Protein AF-A0ABD2W807-F1 (afdb_monomer_lite)

Secondary structure (DSSP, 8-state):
-----------------PPP-------------SSBPTTT--BTS-GGG-TTPBPTTT--BSS-GGG-GGGSSSS--B-TTT--BT--GGG-GGGHHHHHHHHTTSS-----

Organism: NCBI:txid54128

InterPro domains:
  IPR001878 Zinc finger, CCHC-type [PF00098] (36-52)
  IPR001878 Zinc finger, CCHC-type [PF00098] (54-69)
  IPR001878 Zinc finger, CCHC-type [PS50158] (37-52)
  IPR001878 Zinc finger, CCHC-type [PS50158] (54-69)
  IPR001878 Zinc finger, CCHC-type [SM00343] (36-52)
  IPR001878 Zinc finger, CCHC-type [SM00343] (54-70)
  IPR036875 Zinc finger, CCHC-type superfamily [SSF57756] (34-71)

Sequence (112 aa):
MQTTYASAARAGASTSNAPPLATQQMTGAQPSFAGACFKCQLPGHRANECPSVKCYNCGQQGHMSLSCPAKAAKEEPSCCVCGTRGVTFRQCSKCKEFRSYLGNLNQGGKAT

Structure (mmCIF, N/CA/C/O backbone):
data_AF-A0ABD2W807-F1
#
_entry.id   AF-A0ABD2W807-F1
#
loop_
_atom_site.group_PDB
_atom_site.id
_atom_site.type_symbol
_atom_site.label_atom_id
_atom_site.label_alt_id
_atom_site.label_comp_id
_atom_site.label_asym_id
_atom_site.label_entity_id
_atom_site.label_seq_id
_atom_site.pdbx_PDB_ins_code
_atom_site.Cartn_x
_atom_site.Cartn_y
_atom_site.Cartn_z
_atom_site.occupancy
_atom_site.B_iso_or_equiv
_atom_site.auth_seq_id
_atom_site.auth_comp_id
_atom_site.auth_asym_id
_atom_site.auth_atom_id
_atom_site.pdbx_PDB_model_num
ATOM 1 N N . MET A 1 1 ? 23.960 16.269 71.553 1.00 55.47 1 MET A N 1
ATOM 2 C CA . MET A 1 1 ? 24.610 15.063 70.999 1.00 55.47 1 MET A CA 1
ATOM 3 C C . MET A 1 1 ? 24.454 15.094 69.477 1.00 55.47 1 MET A C 1
ATOM 5 O O . MET A 1 1 ? 23.466 14.589 68.971 1.00 55.47 1 MET A O 1
ATOM 9 N N . GLN A 1 2 ? 25.341 15.779 68.749 1.00 46.66 2 GLN A N 1
ATOM 10 C CA . GLN A 1 2 ? 25.345 15.790 67.278 1.00 46.66 2 GLN A CA 1
ATOM 11 C C . GLN A 1 2 ? 26.762 15.426 66.841 1.00 46.66 2 GLN A C 1
ATOM 13 O O . GLN A 1 2 ? 27.690 16.207 67.033 1.00 46.66 2 GLN A O 1
ATOM 18 N N . THR A 1 3 ? 26.937 14.193 66.377 1.00 56.91 3 THR A N 1
ATOM 19 C CA . THR A 1 3 ? 28.211 13.659 65.900 1.00 56.91 3 THR A CA 1
ATOM 20 C C . THR A 1 3 ? 28.482 14.157 64.487 1.00 56.91 3 THR A C 1
ATOM 22 O O . THR A 1 3 ? 27.682 13.987 63.571 1.00 56.91 3 THR A O 1
ATOM 25 N N . THR A 1 4 ? 29.638 14.787 64.333 1.00 70.00 4 THR A N 1
ATOM 26 C CA . THR A 1 4 ? 30.251 15.177 63.071 1.00 70.00 4 THR A CA 1
ATOM 27 C C . THR A 1 4 ? 30.766 13.937 62.339 1.00 70.00 4 THR A C 1
ATOM 29 O O . THR A 1 4 ? 31.518 13.143 62.899 1.00 70.00 4 THR A O 1
ATOM 32 N N . TYR A 1 5 ? 30.407 13.778 61.068 1.00 59.59 5 TYR A N 1
ATOM 33 C CA . TYR A 1 5 ? 31.114 12.884 60.151 1.00 59.59 5 TYR A CA 1
ATOM 34 C C . TYR A 1 5 ? 31.314 13.608 58.818 1.00 59.59 5 TYR A C 1
ATOM 36 O O . TYR A 1 5 ? 30.467 13.621 57.932 1.00 59.59 5 TYR A O 1
ATOM 44 N N . ALA A 1 6 ? 32.457 14.280 58.705 1.00 59.88 6 ALA A N 1
ATOM 45 C CA . ALA A 1 6 ? 32.965 14.776 57.437 1.00 59.88 6 ALA A CA 1
ATOM 46 C C . ALA A 1 6 ? 33.708 13.623 56.748 1.00 59.88 6 ALA A C 1
ATOM 48 O O . ALA A 1 6 ? 34.752 13.184 57.231 1.00 59.88 6 ALA A O 1
ATOM 49 N N . SER A 1 7 ? 33.178 13.124 55.631 1.00 65.38 7 SER A N 1
ATOM 50 C CA . SER A 1 7 ? 33.881 12.171 54.768 1.00 65.38 7 SER A CA 1
ATOM 51 C C . SER A 1 7 ? 34.179 12.827 53.428 1.00 65.38 7 SER A C 1
ATOM 53 O O . SER A 1 7 ? 33.283 13.200 52.674 1.00 65.38 7 SER A O 1
ATOM 55 N N . ALA A 1 8 ? 35.475 13.006 53.188 1.00 55.75 8 ALA A N 1
ATOM 56 C CA . ALA A 1 8 ? 36.061 13.570 51.987 1.00 55.75 8 ALA A CA 1
ATOM 57 C C . ALA A 1 8 ? 36.268 12.515 50.884 1.00 55.75 8 ALA A C 1
ATOM 59 O O . ALA A 1 8 ? 36.450 11.335 51.176 1.00 55.75 8 ALA A O 1
ATOM 60 N N . ALA A 1 9 ? 36.380 13.024 49.648 1.00 54.12 9 ALA A N 1
ATOM 61 C CA . ALA A 1 9 ? 36.864 12.382 48.416 1.00 54.12 9 ALA A CA 1
ATOM 62 C C . ALA A 1 9 ? 35.955 11.265 47.846 1.00 54.12 9 ALA A C 1
ATOM 64 O O . ALA A 1 9 ? 35.412 10.445 48.567 1.00 54.12 9 ALA A O 1
ATOM 65 N N . ARG A 1 10 ? 35.750 11.141 46.528 1.00 57.59 10 ARG A N 1
ATOM 66 C CA . ARG A 1 10 ? 36.761 11.117 45.459 1.00 57.59 10 ARG A CA 1
ATOM 67 C C . ARG A 1 10 ? 36.221 11.717 44.154 1.00 57.59 10 ARG A C 1
ATOM 69 O O . ARG A 1 10 ? 35.081 11.480 43.770 1.00 57.59 10 ARG A O 1
ATOM 76 N N . ALA A 1 11 ? 37.095 12.446 43.466 1.00 49.88 11 ALA A N 1
ATOM 77 C CA . ALA A 1 11 ? 36.918 12.903 42.096 1.00 49.88 11 ALA A CA 1
ATOM 78 C C . ALA A 1 11 ? 36.931 11.719 41.112 1.00 49.88 11 ALA A C 1
ATOM 80 O O . ALA A 1 11 ? 37.782 10.835 41.212 1.00 49.88 11 ALA A O 1
ATOM 81 N N . GLY A 1 12 ? 36.013 11.732 40.145 1.00 45.78 12 GLY A N 1
ATOM 82 C CA . GLY A 1 12 ? 35.979 10.817 39.005 1.00 45.78 12 GLY A CA 1
ATOM 83 C C . GLY A 1 12 ? 35.812 11.609 37.713 1.00 45.78 12 GLY A C 1
ATOM 84 O O . GLY A 1 12 ? 34.727 11.652 37.144 1.00 45.78 12 GLY A O 1
ATOM 85 N N . ALA A 1 13 ? 36.878 12.274 37.267 1.00 47.91 13 ALA A N 1
ATOM 86 C CA . ALA A 1 13 ? 36.938 12.879 35.943 1.00 47.91 13 ALA A CA 1
ATOM 87 C C . ALA A 1 13 ? 37.212 11.772 34.914 1.00 47.91 13 ALA A C 1
ATOM 89 O O . ALA A 1 13 ? 38.350 11.349 34.732 1.00 47.91 13 ALA A O 1
ATOM 90 N N . SER A 1 14 ? 36.158 11.277 34.265 1.00 53.88 14 SER A N 1
ATOM 91 C CA . SER A 1 14 ? 36.280 10.400 33.096 1.00 53.88 14 SER A CA 1
ATOM 92 C C . SER A 1 14 ? 36.419 11.270 31.850 1.00 53.88 14 SER A C 1
ATOM 94 O O . SER A 1 14 ? 35.445 11.543 31.154 1.00 53.88 14 SER A O 1
ATOM 96 N N . THR A 1 15 ? 37.630 11.754 31.579 1.00 57.12 15 THR A N 1
ATOM 97 C CA . THR A 1 15 ? 37.974 12.368 30.292 1.00 57.12 15 THR A CA 1
ATOM 98 C C . THR A 1 15 ? 38.194 11.273 29.255 1.00 57.12 15 THR A C 1
ATOM 100 O O . THR A 1 15 ? 39.314 10.950 28.864 1.00 57.12 15 THR A O 1
ATOM 103 N N . SER A 1 16 ? 37.100 10.692 28.770 1.00 60.19 16 SER A N 1
ATOM 104 C CA . SER A 1 16 ? 37.131 9.974 27.502 1.00 60.19 16 SER A CA 1
ATOM 105 C C . SER A 1 16 ? 37.149 11.014 26.387 1.00 60.19 16 SER A C 1
ATOM 107 O O . SER A 1 16 ? 36.111 11.517 25.966 1.00 60.19 16 SER A O 1
ATOM 109 N N . ASN A 1 17 ? 38.354 11.341 25.917 1.00 58.69 17 ASN A N 1
ATOM 110 C CA . ASN A 1 17 ? 38.556 11.837 24.561 1.00 58.69 17 ASN A CA 1
ATOM 111 C C . ASN A 1 17 ? 38.058 10.752 23.593 1.00 58.69 17 ASN A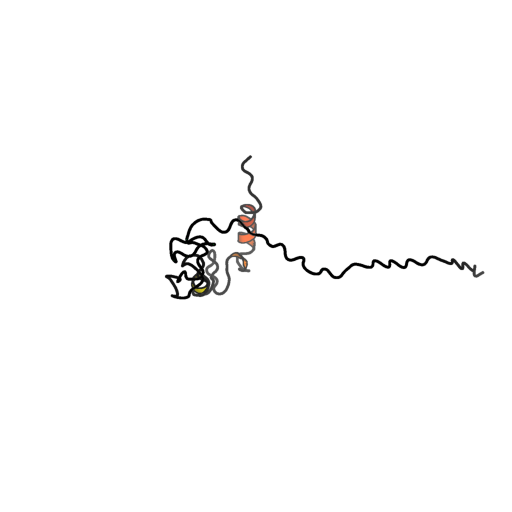 C 1
ATOM 113 O O . ASN A 1 17 ? 38.823 9.899 23.148 1.00 58.69 17 ASN A O 1
ATOM 117 N N . ALA A 1 18 ? 36.754 10.740 23.329 1.00 54.19 18 ALA A N 1
ATOM 118 C CA . ALA A 1 18 ? 36.177 9.973 22.243 1.00 54.19 18 ALA A CA 1
ATOM 119 C C . ALA A 1 18 ? 36.341 10.809 20.961 1.00 54.19 18 ALA A C 1
ATOM 121 O O . ALA A 1 18 ? 35.860 11.946 20.927 1.00 54.19 18 ALA A O 1
ATOM 122 N N . PRO A 1 19 ? 37.032 10.309 19.922 1.00 63.25 19 PRO A N 1
ATOM 123 C CA . PRO A 1 19 ? 37.072 10.998 18.638 1.00 63.25 19 PRO A CA 1
ATOM 124 C C . PRO A 1 19 ? 35.642 11.141 18.091 1.00 63.25 19 PRO A C 1
ATOM 126 O O . PRO A 1 19 ? 34.808 10.264 18.348 1.00 63.25 19 PRO A O 1
ATOM 129 N N . PRO A 1 20 ? 35.325 12.207 17.327 1.00 63.50 20 PRO A N 1
ATOM 130 C CA . PRO A 1 20 ? 34.074 12.235 16.590 1.00 63.50 20 PRO A CA 1
ATOM 131 C C . PRO A 1 20 ? 34.032 10.985 15.715 1.00 63.50 20 PRO A C 1
ATOM 133 O O . PRO A 1 20 ? 35.017 10.648 15.054 1.00 63.50 20 PRO A O 1
ATOM 136 N N . LEU A 1 21 ? 32.892 10.296 15.735 1.00 51.81 21 LEU A N 1
ATOM 137 C CA . LEU A 1 21 ? 32.567 9.209 14.823 1.00 51.81 21 LEU A CA 1
ATOM 138 C C . LEU A 1 21 ? 32.446 9.806 13.411 1.00 51.81 21 LEU A C 1
ATOM 140 O O . LEU A 1 21 ? 31.359 9.968 12.863 1.00 51.81 21 LEU A O 1
ATOM 144 N N . ALA A 1 22 ? 33.578 10.211 12.841 1.00 47.03 22 ALA A N 1
ATOM 145 C CA . ALA A 1 22 ? 33.718 10.454 11.428 1.00 47.03 22 ALA A CA 1
ATOM 146 C C . ALA A 1 22 ? 33.545 9.086 10.781 1.00 47.03 22 ALA A C 1
ATOM 148 O O . ALA A 1 22 ? 34.443 8.244 10.813 1.00 47.03 22 ALA A O 1
ATOM 149 N N . THR A 1 23 ? 32.323 8.867 10.297 1.00 55.59 23 THR A N 1
ATOM 150 C CA . THR A 1 23 ? 31.936 7.877 9.300 1.00 55.59 23 THR A CA 1
ATOM 151 C C . THR A 1 23 ? 33.121 7.578 8.391 1.00 55.59 23 THR A C 1
ATOM 153 O O . THR A 1 23 ? 33.418 8.320 7.458 1.00 55.59 23 THR A O 1
ATOM 156 N N . GLN A 1 24 ? 33.829 6.491 8.689 1.00 57.28 24 GLN A N 1
ATOM 157 C CA . GLN A 1 24 ? 34.761 5.906 7.746 1.00 57.28 24 GLN A CA 1
ATOM 158 C C . GLN A 1 24 ? 33.903 5.346 6.621 1.00 57.28 24 GLN A C 1
ATOM 160 O O . GLN A 1 24 ? 33.146 4.392 6.805 1.00 57.28 24 GLN A O 1
ATOM 165 N N . GLN A 1 25 ? 33.981 6.012 5.471 1.00 56.47 25 GLN A N 1
ATOM 166 C CA . GLN A 1 25 ? 33.463 5.532 4.203 1.00 56.47 25 GLN A CA 1
ATOM 167 C C . GLN A 1 25 ? 34.125 4.188 3.906 1.00 56.47 25 GLN A C 1
ATOM 169 O O . GLN A 1 25 ? 35.229 4.115 3.373 1.00 56.47 25 GLN A O 1
ATOM 174 N N . MET A 1 26 ? 33.433 3.112 4.265 1.00 47.75 26 MET A N 1
ATOM 175 C CA . MET A 1 26 ? 33.699 1.800 3.710 1.00 47.75 26 MET A CA 1
ATOM 176 C C . MET A 1 26 ? 33.287 1.887 2.245 1.00 47.75 26 MET A C 1
ATOM 178 O O . MET A 1 26 ? 32.099 1.935 1.922 1.00 47.75 26 MET A O 1
ATOM 182 N N . THR A 1 27 ? 34.272 1.932 1.353 1.00 51.72 27 THR A N 1
ATOM 183 C CA . THR A 1 27 ? 34.131 1.583 -0.061 1.00 51.72 27 THR A CA 1
ATOM 184 C C . THR A 1 27 ? 33.767 0.102 -0.149 1.00 51.72 27 THR A C 1
ATOM 186 O O . THR A 1 27 ? 34.540 -0.751 -0.574 1.00 51.72 27 THR A O 1
ATOM 189 N N . GLY A 1 28 ? 32.558 -0.220 0.305 1.00 43.00 28 GLY A N 1
ATOM 190 C CA . GLY A 1 28 ? 31.913 -1.489 0.067 1.00 43.00 28 GLY A CA 1
ATOM 191 C C . GLY A 1 28 ? 31.564 -1.540 -1.406 1.00 43.00 28 GLY A C 1
ATOM 192 O O . GLY A 1 28 ? 30.427 -1.266 -1.785 1.00 43.00 28 GLY A O 1
ATOM 193 N N . ALA A 1 29 ? 32.536 -1.917 -2.233 1.00 52.94 29 ALA A N 1
ATOM 194 C CA . ALA A 1 29 ? 32.254 -2.653 -3.448 1.00 52.94 29 ALA A CA 1
ATOM 195 C C . ALA A 1 29 ? 31.558 -3.951 -3.009 1.00 52.94 29 ALA A C 1
ATOM 197 O O . ALA A 1 29 ? 32.165 -5.011 -2.877 1.00 52.94 29 ALA A O 1
ATOM 198 N N . GLN A 1 30 ? 30.265 -3.839 -2.695 1.00 55.00 30 GLN A N 1
ATOM 199 C CA . GLN A 1 30 ? 29.342 -4.959 -2.746 1.00 55.00 30 GLN A CA 1
ATOM 200 C C . GLN A 1 30 ? 29.540 -5.605 -4.123 1.00 55.00 30 GLN A C 1
ATOM 202 O O . GLN A 1 30 ? 29.877 -4.880 -5.063 1.00 55.00 30 GLN A O 1
ATOM 207 N N . PRO A 1 31 ? 29.375 -6.925 -4.286 1.00 52.78 31 PRO A N 1
ATOM 208 C CA . PRO A 1 31 ? 29.434 -7.549 -5.598 1.00 52.78 31 PRO A CA 1
ATOM 209 C C . PRO A 1 31 ? 28.245 -7.034 -6.414 1.00 52.78 31 PRO A C 1
ATOM 211 O O . PRO A 1 31 ? 27.178 -7.647 -6.461 1.00 52.78 31 PRO A O 1
ATOM 214 N N . SER A 1 32 ? 28.428 -5.855 -7.004 1.00 60.94 32 SER A N 1
ATOM 215 C CA . SER A 1 32 ? 27.566 -5.197 -7.961 1.00 60.94 32 SER A CA 1
ATOM 216 C C . SER A 1 32 ? 27.370 -6.228 -9.043 1.00 60.94 32 SER A C 1
ATOM 218 O O . SER A 1 32 ? 28.315 -6.527 -9.768 1.00 60.94 32 SER A O 1
ATOM 220 N N . PHE A 1 33 ? 26.202 -6.870 -9.019 1.00 63.91 33 PHE A N 1
ATOM 221 C CA . PHE A 1 33 ? 25.798 -7.956 -9.900 1.00 63.91 33 PHE A CA 1
ATOM 222 C C . PHE A 1 33 ? 26.570 -7.888 -11.225 1.00 63.91 33 PHE A C 1
ATOM 224 O O . PHE A 1 33 ? 26.407 -6.930 -11.976 1.00 63.91 33 PHE A O 1
ATOM 231 N N . ALA A 1 34 ? 27.452 -8.866 -11.470 1.00 70.50 34 ALA A N 1
ATOM 232 C CA . ALA A 1 34 ? 28.389 -8.845 -12.600 1.00 70.50 34 ALA A CA 1
ATOM 233 C C . ALA A 1 34 ? 27.690 -8.896 -13.976 1.00 70.50 34 ALA A C 1
ATOM 235 O O . ALA A 1 34 ? 28.343 -8.799 -15.011 1.00 70.50 34 ALA A O 1
ATOM 236 N N . GLY A 1 35 ? 26.363 -9.059 -13.990 1.00 81.12 35 GLY A N 1
ATOM 237 C CA . GLY A 1 35 ? 25.533 -8.982 -15.181 1.00 81.12 35 GLY A CA 1
ATOM 238 C C . GLY A 1 35 ? 24.939 -7.591 -15.406 1.00 81.12 35 GLY A C 1
ATOM 239 O O . GLY A 1 35 ? 24.724 -6.802 -14.489 1.00 81.12 35 GLY A O 1
ATOM 240 N N . ALA A 1 36 ? 24.605 -7.308 -16.659 1.00 83.00 36 ALA A N 1
ATOM 241 C CA . ALA A 1 36 ? 23.728 -6.199 -16.995 1.00 83.00 36 ALA A CA 1
ATOM 242 C C . ALA A 1 36 ? 22.283 -6.526 -16.579 1.00 83.00 36 ALA A C 1
ATOM 244 O O . ALA A 1 36 ? 21.812 -7.655 -16.736 1.00 83.00 36 ALA A O 1
ATOM 245 N N . CYS A 1 37 ? 21.555 -5.544 -16.056 1.00 83.75 37 CYS A N 1
ATOM 246 C CA . CYS A 1 37 ? 20.140 -5.685 -15.747 1.00 83.75 37 CYS A CA 1
ATOM 247 C C . CYS A 1 37 ? 19.343 -6.078 -17.003 1.00 83.75 37 CYS A C 1
ATOM 249 O O . CYS A 1 37 ? 19.380 -5.382 -18.011 1.00 83.75 37 CYS A O 1
ATOM 251 N N . PHE A 1 38 ? 18.537 -7.139 -16.939 1.00 84.06 38 PHE A N 1
ATOM 252 C CA . PHE A 1 38 ? 17.750 -7.614 -18.090 1.00 84.06 38 PHE A CA 1
ATOM 253 C C . PHE A 1 38 ? 16.699 -6.619 -18.609 1.00 84.06 38 PHE A C 1
ATOM 255 O O . PHE A 1 38 ? 16.177 -6.802 -19.705 1.00 84.06 38 PHE A O 1
ATOM 262 N N . LYS A 1 39 ? 16.355 -5.582 -17.832 1.00 81.12 39 LYS A N 1
ATOM 263 C CA . LYS A 1 39 ? 15.344 -4.587 -18.220 1.00 81.12 39 LYS A CA 1
ATOM 264 C C . LYS A 1 39 ? 15.945 -3.326 -18.838 1.00 81.12 39 LYS A C 1
ATOM 266 O O . LYS A 1 39 ? 15.361 -2.790 -19.771 1.00 81.12 39 LYS A O 1
ATOM 271 N N . CYS A 1 40 ? 17.075 -2.849 -18.317 1.00 84.44 40 CYS A N 1
ATOM 272 C CA . CYS A 1 40 ? 17.698 -1.592 -18.751 1.00 84.44 40 CYS A CA 1
ATOM 273 C C . CYS A 1 40 ? 19.130 -1.753 -19.275 1.00 84.44 40 CYS A C 1
ATOM 275 O O . CYS A 1 40 ? 19.744 -0.760 -19.641 1.00 84.44 40 CYS A O 1
ATOM 277 N N . GLN A 1 41 ? 19.661 -2.977 -19.288 1.00 84.19 41 GLN A N 1
ATOM 278 C CA . GLN A 1 41 ? 21.004 -3.338 -19.751 1.00 84.19 41 GLN A CA 1
ATOM 279 C C . GLN A 1 41 ? 22.155 -2.620 -19.024 1.00 84.19 41 GLN A C 1
ATOM 281 O O . GLN A 1 41 ? 23.304 -2.705 -19.448 1.00 84.19 41 GLN A O 1
ATOM 286 N N . LEU A 1 42 ? 21.877 -1.969 -17.889 1.00 82.12 42 LEU A N 1
ATOM 287 C CA . LEU A 1 42 ? 22.891 -1.324 -17.060 1.00 82.12 42 LEU A CA 1
ATOM 288 C C . LEU A 1 42 ? 23.433 -2.301 -16.006 1.00 82.12 42 LEU A C 1
ATOM 290 O O . LEU A 1 42 ? 22.642 -3.008 -15.374 1.00 82.12 42 LEU A O 1
ATOM 294 N N . PRO A 1 43 ? 24.757 -2.359 -15.800 1.00 83.00 43 PRO A N 1
ATOM 295 C CA . PRO A 1 43 ? 25.362 -3.181 -14.759 1.00 83.00 43 PRO A CA 1
ATOM 296 C C . PRO A 1 43 ? 25.127 -2.594 -13.360 1.00 83.00 43 PRO A C 1
ATOM 298 O O . PRO A 1 43 ? 24.786 -1.421 -13.196 1.00 83.00 43 PRO A O 1
ATOM 301 N N . GLY A 1 44 ? 25.325 -3.424 -12.336 1.00 84.88 44 GLY A N 1
ATOM 302 C CA . GLY A 1 44 ? 25.315 -2.996 -10.934 1.00 84.88 44 GLY A CA 1
ATOM 303 C C . GLY A 1 44 ? 23.993 -3.164 -10.186 1.00 84.88 44 GLY A C 1
ATOM 304 O O . GLY A 1 44 ? 23.952 -2.904 -8.989 1.00 84.88 44 GLY A O 1
ATOM 305 N N . HIS A 1 45 ? 22.938 -3.654 -10.840 1.00 83.88 45 HIS A N 1
ATOM 306 C CA . HIS A 1 45 ? 21.684 -4.043 -10.187 1.00 83.88 45 HIS A CA 1
ATOM 307 C C . HIS A 1 45 ? 20.974 -5.160 -10.966 1.00 83.88 45 HIS A C 1
ATOM 309 O O . HIS A 1 45 ? 21.176 -5.328 -12.170 1.00 83.88 45 HIS A O 1
ATOM 315 N N . ARG A 1 46 ? 20.115 -5.935 -10.294 1.00 84.12 46 ARG A N 1
ATOM 316 C CA . ARG A 1 46 ? 19.269 -6.955 -10.946 1.00 84.12 46 ARG A CA 1
ATOM 317 C C . ARG A 1 46 ? 17.963 -6.346 -11.459 1.00 84.12 46 ARG A C 1
ATOM 319 O O . ARG A 1 46 ? 17.557 -5.273 -11.034 1.00 84.12 46 ARG A O 1
ATOM 326 N N . ALA A 1 47 ? 17.238 -7.072 -12.313 1.00 77.62 47 ALA A N 1
ATOM 327 C CA . ALA A 1 47 ? 15.951 -6.623 -12.865 1.00 77.62 47 ALA A CA 1
ATOM 328 C C . ALA A 1 47 ? 14.905 -6.227 -11.800 1.00 77.62 47 ALA A C 1
ATOM 330 O O . ALA A 1 47 ? 14.106 -5.325 -12.037 1.00 77.62 47 ALA A O 1
ATOM 331 N N . ASN A 1 48 ? 14.940 -6.860 -10.624 1.00 75.06 48 ASN A N 1
ATOM 332 C CA . ASN A 1 48 ? 14.036 -6.553 -9.509 1.00 75.06 48 ASN A CA 1
ATOM 333 C C . ASN A 1 48 ? 14.387 -5.242 -8.790 1.00 75.06 48 ASN A C 1
ATOM 335 O O . ASN A 1 48 ? 13.518 -4.629 -8.181 1.00 75.06 48 ASN A O 1
ATOM 339 N N . GLU A 1 49 ? 15.644 -4.813 -8.880 1.00 72.88 49 GLU A N 1
ATOM 340 C CA . GLU A 1 49 ? 16.184 -3.600 -8.252 1.00 72.88 49 GLU A CA 1
ATOM 341 C C . GLU A 1 49 ? 16.390 -2.489 -9.287 1.00 72.88 49 GLU A C 1
ATOM 343 O O . GLU A 1 49 ? 17.103 -1.517 -9.059 1.00 72.88 49 GLU A O 1
ATOM 348 N N . CYS A 1 50 ? 15.793 -2.650 -10.468 1.00 81.31 50 CYS A N 1
ATOM 349 C CA . CYS A 1 50 ? 15.960 -1.718 -11.559 1.00 81.31 50 CYS A CA 1
ATOM 350 C C . CYS A 1 50 ? 15.239 -0.400 -11.255 1.00 81.31 50 CYS A C 1
ATOM 352 O O . CYS A 1 50 ? 14.009 -0.393 -11.188 1.00 81.31 50 CYS A O 1
ATOM 354 N N . PRO A 1 51 ? 15.953 0.734 -11.129 1.00 75.19 51 PRO A N 1
ATOM 355 C CA . PRO A 1 51 ? 15.335 2.008 -10.766 1.00 75.19 51 PRO A CA 1
ATOM 356 C C . PRO A 1 51 ? 14.423 2.547 -11.876 1.00 75.19 51 PRO A C 1
ATOM 358 O O . PRO A 1 51 ? 13.480 3.288 -11.609 1.00 75.19 51 PRO A O 1
ATOM 361 N N . SER A 1 52 ? 14.653 2.131 -13.124 1.00 79.94 52 SER A N 1
ATOM 362 C CA . SER A 1 52 ? 13.813 2.478 -14.272 1.00 79.94 52 SER A CA 1
ATOM 363 C C . SER A 1 52 ? 12.623 1.532 -14.469 1.00 79.94 52 SER A C 1
ATOM 365 O O . SER A 1 52 ? 11.896 1.652 -15.462 1.00 79.94 52 SER A O 1
ATOM 367 N N . VAL A 1 53 ? 12.375 0.591 -13.545 1.00 83.94 53 VAL A N 1
ATOM 368 C CA . VAL A 1 53 ? 11.188 -0.262 -13.628 1.00 83.94 53 VAL A CA 1
ATOM 369 C C . VAL A 1 53 ? 9.930 0.583 -13.437 1.00 83.94 53 VAL A C 1
ATOM 371 O O . VAL A 1 53 ? 9.756 1.259 -12.425 1.00 83.94 53 VAL A O 1
ATOM 374 N N . LYS A 1 54 ? 9.050 0.555 -14.440 1.00 84.44 54 LYS A N 1
ATOM 375 C CA . LYS A 1 54 ? 7.721 1.163 -14.375 1.00 84.4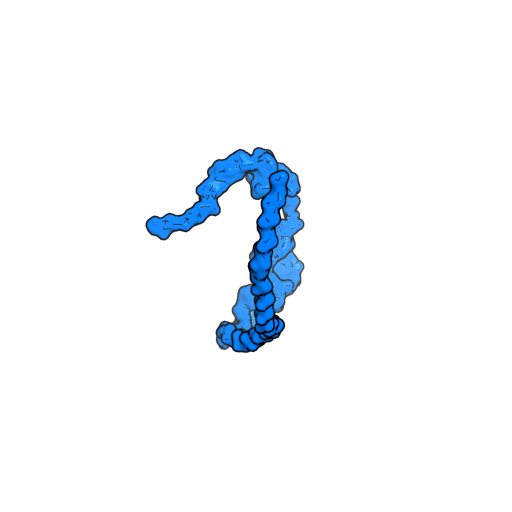4 54 LYS A CA 1
ATOM 376 C C . LYS A 1 54 ? 6.742 0.172 -13.765 1.00 84.44 54 LYS A C 1
ATOM 378 O O . LYS A 1 54 ? 6.652 -0.978 -14.201 1.00 84.44 54 LYS A O 1
ATOM 383 N N . CYS A 1 55 ? 5.982 0.631 -12.787 1.00 84.12 55 CYS A N 1
ATOM 384 C CA . CYS A 1 55 ? 4.903 -0.126 -12.196 1.00 84.12 55 CYS A CA 1
ATOM 385 C C . CYS A 1 55 ? 3.771 -0.309 -13.207 1.00 84.12 55 CYS A C 1
ATOM 387 O O . CYS A 1 55 ? 3.202 0.668 -13.690 1.00 84.12 55 CYS A O 1
ATOM 389 N N . TYR A 1 56 ? 3.371 -1.553 -13.469 1.00 83.00 56 TYR A N 1
ATOM 390 C CA . TYR A 1 56 ? 2.259 -1.827 -14.383 1.00 83.00 56 TYR A CA 1
ATOM 391 C C . TYR A 1 56 ? 0.885 -1.459 -13.798 1.00 83.00 56 TYR A C 1
ATOM 393 O O . TYR A 1 56 ? -0.097 -1.463 -14.525 1.00 83.00 56 TYR A O 1
ATOM 401 N N . ASN A 1 57 ? 0.793 -1.147 -12.497 1.00 78.94 57 ASN A N 1
ATOM 402 C CA . ASN A 1 57 ? -0.468 -0.748 -11.859 1.00 78.94 57 ASN A CA 1
ATOM 403 C C . ASN A 1 57 ? -0.674 0.771 -11.804 1.00 78.94 57 ASN A C 1
ATOM 405 O O . ASN A 1 57 ? -1.809 1.222 -11.898 1.00 78.94 57 ASN A O 1
ATOM 409 N N . CYS A 1 58 ? 0.387 1.564 -11.621 1.00 83.06 58 CYS A N 1
ATOM 410 C CA . CYS A 1 58 ? 0.270 3.022 -11.466 1.00 83.06 58 CYS A CA 1
ATOM 411 C C . CYS A 1 58 ? 1.093 3.833 -12.475 1.00 83.06 58 CYS A C 1
ATOM 413 O O . CYS A 1 58 ? 1.005 5.057 -12.479 1.00 83.06 58 CYS A O 1
ATOM 415 N N . GLY A 1 59 ? 1.921 3.184 -13.297 1.00 82.94 59 GLY A N 1
ATOM 416 C CA . GLY A 1 59 ? 2.769 3.841 -14.293 1.00 82.94 59 GLY A CA 1
ATOM 417 C C . GLY A 1 59 ? 3.989 4.586 -13.735 1.00 82.94 59 GLY A C 1
ATOM 418 O O . GLY A 1 59 ? 4.813 5.048 -14.523 1.00 82.94 59 GLY A O 1
ATOM 419 N N . GLN A 1 60 ? 4.148 4.688 -12.410 1.00 82.06 60 GLN A N 1
ATOM 420 C CA . GLN A 1 60 ? 5.307 5.342 -11.789 1.00 82.06 60 GLN A CA 1
ATOM 421 C C . GLN A 1 60 ? 6.560 4.458 -11.827 1.00 82.06 60 GLN A C 1
ATOM 423 O O . GLN A 1 60 ? 6.471 3.234 -11.894 1.00 82.06 60 GLN A O 1
ATOM 428 N N . GLN A 1 61 ? 7.733 5.093 -11.800 1.00 82.12 61 GLN A N 1
ATOM 429 C CA . GLN A 1 61 ? 9.038 4.428 -11.825 1.00 82.12 61 GLN A CA 1
ATOM 430 C C . GLN A 1 61 ? 9.537 4.108 -10.407 1.00 82.12 61 GLN A C 1
ATOM 432 O O . GLN A 1 61 ? 9.057 4.682 -9.431 1.00 82.12 61 GLN A O 1
ATOM 437 N N . GLY A 1 62 ? 10.495 3.188 -10.295 1.00 81.75 62 GLY A N 1
ATOM 438 C CA . GLY A 1 62 ? 11.160 2.845 -9.034 1.00 81.75 62 GLY A CA 1
ATOM 439 C C . GLY A 1 62 ? 10.504 1.717 -8.234 1.00 81.75 62 GLY A C 1
ATOM 440 O O . GLY A 1 62 ? 11.013 1.355 -7.179 1.00 81.75 62 GLY A O 1
ATOM 441 N N . HIS A 1 63 ? 9.400 1.131 -8.712 1.00 83.56 63 HIS A N 1
ATOM 442 C CA . HIS A 1 63 ? 8.800 -0.051 -8.090 1.00 83.56 63 HIS A CA 1
ATOM 443 C C . HIS A 1 63 ? 8.030 -0.917 -9.093 1.00 83.56 63 HIS A C 1
ATOM 445 O O . HIS A 1 63 ? 7.474 -0.443 -10.083 1.00 83.56 63 HIS A O 1
ATOM 451 N N . MET A 1 64 ? 7.963 -2.219 -8.819 1.00 83.06 64 MET A N 1
ATOM 452 C CA . MET A 1 64 ? 7.125 -3.151 -9.573 1.00 83.06 64 MET A CA 1
ATOM 453 C C . MET A 1 64 ? 5.683 -3.146 -9.063 1.00 83.06 64 MET A C 1
ATOM 455 O O . MET A 1 64 ? 5.406 -2.739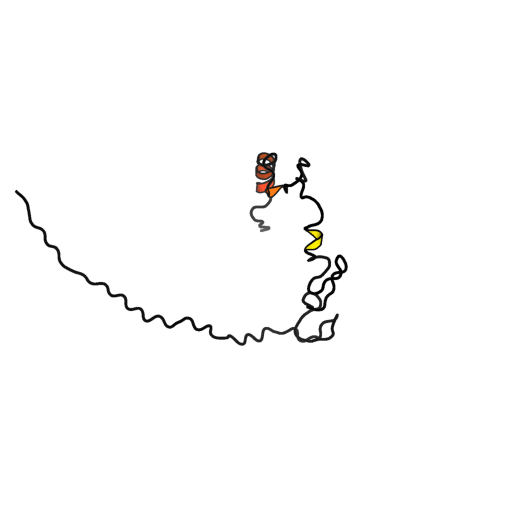 -7.939 1.00 83.06 64 MET A O 1
ATOM 459 N N . SER A 1 65 ? 4.770 -3.708 -9.856 1.00 80.12 65 SER A N 1
ATOM 460 C CA . SER A 1 65 ? 3.369 -3.955 -9.485 1.00 80.12 65 SER A CA 1
ATOM 461 C C . SER A 1 65 ? 3.177 -4.542 -8.087 1.00 80.12 65 SER A C 1
ATOM 463 O O . SER A 1 65 ? 2.231 -4.174 -7.404 1.00 80.12 65 SER A O 1
ATOM 465 N N . LEU A 1 66 ? 4.068 -5.444 -7.671 1.00 75.44 66 LEU A N 1
ATOM 466 C CA . LEU A 1 66 ? 4.023 -6.117 -6.372 1.00 75.44 66 LEU A CA 1
ATOM 467 C C . LEU A 1 66 ? 4.362 -5.185 -5.202 1.00 75.44 66 LEU A C 1
ATOM 469 O O . LEU A 1 66 ? 3.790 -5.323 -4.131 1.00 75.44 66 LEU A O 1
ATOM 473 N N . SER A 1 67 ? 5.250 -4.218 -5.429 1.00 73.12 67 SER A N 1
ATOM 474 C CA . SER A 1 67 ? 5.668 -3.219 -4.439 1.00 73.12 67 SER A CA 1
ATOM 475 C C . SER A 1 67 ? 4.983 -1.870 -4.693 1.00 73.12 67 SER A C 1
ATOM 477 O O . SER A 1 67 ? 5.512 -0.809 -4.378 1.00 73.12 67 SER A O 1
ATOM 479 N N . CYS A 1 68 ? 3.817 -1.887 -5.348 1.00 82.69 68 CYS A N 1
ATOM 480 C CA . CYS A 1 68 ? 3.110 -0.663 -5.678 1.00 82.69 68 CYS A CA 1
ATOM 481 C C . CYS A 1 68 ? 2.429 -0.086 -4.434 1.00 82.69 68 CYS A C 1
ATOM 483 O O . CYS A 1 68 ? 1.480 -0.699 -3.940 1.00 82.69 68 CYS A O 1
ATOM 485 N N . PRO A 1 69 ? 2.820 1.114 -3.965 1.00 72.62 69 PRO A N 1
ATOM 486 C CA . PRO A 1 69 ? 2.206 1.726 -2.790 1.00 72.62 69 PRO A CA 1
ATOM 487 C C . PRO A 1 69 ? 0.726 2.051 -3.033 1.00 72.62 69 PRO A C 1
ATOM 489 O O . PRO A 1 69 ? -0.073 2.049 -2.103 1.00 72.62 69 PRO A O 1
ATOM 492 N N . ALA A 1 70 ? 0.324 2.237 -4.296 1.00 67.25 70 ALA A N 1
ATOM 493 C CA . ALA A 1 70 ? -1.072 2.454 -4.662 1.00 67.25 70 ALA A CA 1
ATOM 494 C C . ALA A 1 70 ? -1.957 1.207 -4.483 1.00 67.25 70 ALA A C 1
ATOM 496 O O . ALA A 1 70 ? -3.168 1.364 -4.353 1.00 67.25 70 ALA A O 1
ATOM 497 N N . LYS A 1 71 ? -1.394 -0.013 -4.438 1.00 60.53 71 LYS A N 1
ATOM 498 C CA . LYS A 1 71 ? -2.172 -1.210 -4.067 1.00 60.53 71 LYS A CA 1
ATOM 499 C C . LYS A 1 71 ? -2.547 -1.212 -2.586 1.00 60.53 71 LYS A C 1
ATOM 501 O O . LYS A 1 71 ? -3.579 -1.757 -2.242 1.00 60.53 71 LYS A O 1
ATOM 506 N N . ALA A 1 72 ? -1.751 -0.583 -1.722 1.00 58.25 72 ALA A N 1
ATOM 507 C CA . ALA A 1 72 ? -2.068 -0.490 -0.298 1.00 58.25 72 ALA A CA 1
ATOM 508 C C . ALA A 1 72 ? -3.086 0.620 0.027 1.00 58.25 72 ALA A C 1
ATOM 510 O O . ALA A 1 72 ? -3.598 0.665 1.139 1.00 58.25 72 ALA A 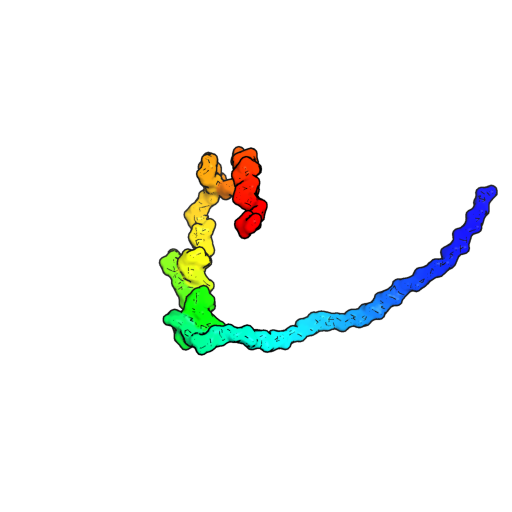O 1
ATOM 511 N N . ALA A 1 73 ? -3.359 1.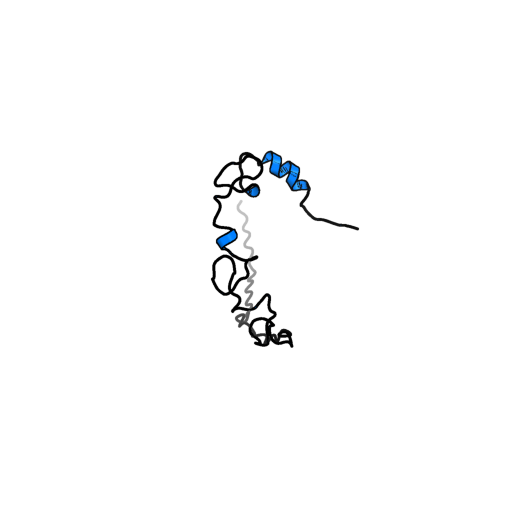529 -0.918 1.00 56.97 73 ALA A N 1
ATOM 512 C CA . ALA A 1 73 ? -4.020 2.804 -0.638 1.00 56.97 73 ALA A CA 1
ATOM 513 C C . ALA A 1 73 ? -5.413 2.975 -1.269 1.00 56.97 73 ALA A C 1
ATOM 515 O O . ALA A 1 73 ? -5.997 4.047 -1.130 1.00 56.97 73 ALA A O 1
ATOM 516 N N . LYS A 1 74 ? -5.944 1.983 -1.998 1.00 55.28 74 LYS A N 1
ATOM 517 C CA . LYS A 1 74 ? -7.185 2.161 -2.785 1.00 55.28 74 LYS A CA 1
ATOM 518 C C . LYS A 1 74 ? -8.431 1.464 -2.253 1.00 55.28 74 LYS A C 1
ATOM 520 O O . LYS A 1 74 ? -9.495 1.616 -2.843 1.00 55.28 74 LYS A O 1
ATOM 525 N N . GLU A 1 75 ? -8.346 0.792 -1.121 1.00 64.94 75 GLU A N 1
ATOM 526 C CA . GLU A 1 75 ? -9.509 0.244 -0.438 1.00 64.94 75 GLU A CA 1
ATOM 527 C C . GLU A 1 75 ? -9.488 0.714 1.010 1.00 64.94 75 GLU A C 1
ATOM 529 O O . GLU A 1 75 ? -8.490 0.545 1.709 1.00 64.94 75 GLU A O 1
ATOM 534 N N . GLU A 1 76 ? -10.567 1.378 1.436 1.00 74.31 76 GLU A N 1
ATOM 535 C CA . GLU A 1 76 ? -10.751 1.747 2.835 1.00 74.31 76 GLU A CA 1
ATOM 536 C C . GLU A 1 76 ? -10.547 0.480 3.676 1.00 74.31 76 GLU A C 1
ATOM 538 O O . GLU A 1 76 ? -11.301 -0.486 3.504 1.00 74.31 76 GLU A O 1
ATOM 543 N N . PRO A 1 77 ? -9.502 0.428 4.523 1.00 81.69 77 PRO A N 1
ATOM 544 C CA . PRO A 1 77 ? -9.106 -0.808 5.172 1.00 81.69 77 PRO A CA 1
ATOM 545 C C . PRO A 1 77 ? -10.286 -1.322 5.983 1.00 81.69 77 PRO A C 1
ATOM 547 O O . PRO A 1 77 ? -10.820 -0.599 6.816 1.00 81.69 77 PRO A O 1
ATOM 550 N N . SER A 1 78 ? -10.716 -2.556 5.736 1.00 87.31 78 SER A N 1
ATOM 551 C CA . SER A 1 78 ? -11.794 -3.168 6.503 1.00 87.31 78 SER A CA 1
ATOM 552 C C . SER A 1 78 ? -11.301 -4.397 7.248 1.00 87.31 78 SER A C 1
ATOM 554 O O . SER A 1 78 ? -10.372 -5.096 6.831 1.00 87.31 78 SER A O 1
ATOM 556 N N . CYS A 1 79 ? -11.898 -4.651 8.408 1.00 87.81 79 CYS A N 1
ATOM 557 C CA . CYS A 1 79 ? -11.578 -5.833 9.176 1.00 87.81 79 CYS A CA 1
ATOM 558 C C . CYS A 1 79 ? -12.074 -7.047 8.388 1.00 87.81 79 CYS A C 1
ATOM 560 O O . CYS A 1 79 ? -13.278 -7.230 8.256 1.00 87.81 79 CYS A O 1
ATOM 562 N N . CYS A 1 80 ? -11.175 -7.906 7.915 1.00 85.25 80 CYS A N 1
ATOM 563 C CA . CYS A 1 80 ? -11.545 -9.094 7.137 1.00 85.25 80 CYS A CA 1
ATOM 564 C C . CYS A 1 80 ? -12.421 -10.106 7.901 1.00 85.25 80 CYS A C 1
ATOM 566 O O . CYS A 1 80 ? -12.995 -10.993 7.284 1.00 85.25 80 CYS A O 1
ATOM 568 N N . VAL A 1 81 ? -12.531 -9.975 9.228 1.00 84.56 81 VAL A N 1
ATOM 569 C CA . VAL A 1 81 ? -13.332 -10.864 10.083 1.00 84.56 81 VAL A CA 1
ATOM 570 C C . VAL A 1 81 ? -14.734 -10.309 10.331 1.00 84.56 81 VAL A C 1
ATOM 572 O O . VAL A 1 81 ? -15.707 -11.044 10.229 1.00 84.56 81 VAL A O 1
ATOM 575 N N . CYS A 1 82 ? -14.862 -9.018 10.662 1.00 89.56 82 CYS A N 1
ATOM 576 C CA . CYS A 1 82 ? -16.155 -8.415 11.022 1.00 89.56 82 CYS A CA 1
ATOM 577 C C . CYS A 1 82 ? -16.655 -7.333 10.053 1.00 89.56 82 CYS A C 1
ATOM 579 O O . CYS A 1 82 ? -17.700 -6.738 10.296 1.00 89.56 82 CYS A O 1
ATOM 581 N N . GLY A 1 83 ? -15.898 -7.010 9.005 1.00 86.75 83 GLY A N 1
ATOM 582 C CA . GLY A 1 83 ? -16.253 -6.012 7.993 1.00 86.75 83 GLY A CA 1
ATOM 583 C C . GLY A 1 83 ? -16.199 -4.550 8.454 1.00 86.75 83 GLY A C 1
ATOM 584 O O . GLY A 1 83 ? -16.597 -3.668 7.699 1.00 86.75 83 GLY A O 1
ATOM 585 N N . THR A 1 84 ? -15.718 -4.255 9.672 1.00 89.25 84 THR A N 1
ATOM 586 C CA . THR A 1 84 ? -15.618 -2.863 10.158 1.00 89.25 84 THR A CA 1
ATOM 587 C C . THR A 1 84 ? -14.697 -2.060 9.240 1.00 89.25 84 THR A C 1
ATOM 589 O O . THR A 1 84 ? -13.524 -2.407 9.119 1.00 89.25 84 THR A O 1
ATOM 592 N N . ARG A 1 85 ? -15.227 -1.007 8.610 1.00 90.12 85 ARG A N 1
ATOM 593 C CA . ARG A 1 85 ? -14.489 -0.092 7.725 1.00 90.12 85 ARG A CA 1
ATOM 594 C C . ARG A 1 85 ? -13.539 0.817 8.510 1.00 90.12 85 ARG A C 1
ATOM 596 O O . ARG A 1 85 ? -13.755 1.071 9.693 1.00 90.12 85 ARG A O 1
ATOM 603 N N . GLY A 1 86 ? -12.484 1.284 7.854 1.00 87.50 86 GLY A N 1
ATOM 604 C CA . GLY A 1 86 ? -11.445 2.148 8.418 1.00 87.50 86 GLY A CA 1
ATOM 605 C C . GLY A 1 86 ? -10.411 1.458 9.323 1.00 87.50 86 GLY A C 1
ATOM 606 O O . GLY A 1 86 ? -9.491 2.123 9.791 1.00 87.50 86 GLY A O 1
ATOM 607 N N . VAL A 1 87 ? -10.512 0.147 9.581 1.00 87.75 87 VAL A N 1
ATOM 608 C CA . VAL A 1 87 ? -9.554 -0.599 10.418 1.00 87.75 87 VAL A CA 1
ATOM 609 C C . VAL A 1 87 ? -9.179 -1.936 9.796 1.00 87.75 87 VAL A C 1
ATOM 611 O O . VAL A 1 87 ? -10.027 -2.681 9.325 1.00 87.75 87 VAL A O 1
ATOM 614 N N . THR A 1 88 ? -7.899 -2.297 9.857 1.00 85.00 88 THR A N 1
ATOM 615 C CA . THR A 1 88 ? -7.445 -3.647 9.493 1.00 85.00 88 THR A CA 1
ATOM 616 C C . THR A 1 88 ? -7.709 -4.630 10.636 1.00 85.00 88 THR A C 1
ATOM 618 O O . THR A 1 88 ? -7.932 -4.232 11.781 1.00 85.00 88 THR A O 1
ATOM 621 N N . PHE A 1 89 ? -7.628 -5.939 10.370 1.00 84.94 89 PHE A N 1
ATOM 622 C CA . PHE A 1 89 ? -7.744 -6.981 11.403 1.00 84.94 89 PHE A CA 1
ATOM 623 C C . PHE A 1 89 ? -6.850 -6.727 12.631 1.00 84.94 89 PHE A C 1
ATOM 625 O O . PHE A 1 89 ? -7.269 -6.940 13.766 1.00 84.94 89 PHE A O 1
ATOM 632 N N . ARG A 1 90 ? -5.642 -6.192 12.410 1.00 84.25 90 ARG A N 1
ATOM 633 C CA . ARG A 1 90 ? -4.677 -5.884 13.475 1.00 84.25 90 ARG A CA 1
ATOM 634 C C . ARG A 1 90 ? -5.137 -4.747 14.389 1.00 84.25 90 ARG A C 1
ATOM 636 O O . ARG A 1 90 ? -4.858 -4.801 15.586 1.00 84.25 90 ARG A O 1
ATOM 643 N N . GLN A 1 91 ? -5.848 -3.767 13.834 1.00 83.75 91 GLN A N 1
ATOM 644 C CA . GLN A 1 91 ? -6.308 -2.554 14.518 1.00 83.75 91 GLN A CA 1
ATOM 645 C C . GLN A 1 91 ? -7.791 -2.601 14.921 1.00 83.75 91 GLN A C 1
ATOM 647 O O . GLN A 1 91 ? -8.308 -1.640 15.483 1.00 83.75 91 GLN A O 1
ATOM 652 N N . CYS A 1 92 ? -8.499 -3.697 14.641 1.00 88.44 92 CYS A N 1
ATOM 653 C CA . CYS A 1 92 ? -9.925 -3.793 14.914 1.00 88.44 92 CYS A CA 1
ATOM 654 C C . CYS A 1 92 ? -10.205 -4.055 16.402 1.00 88.44 92 CYS A C 1
ATOM 656 O O . CYS A 1 92 ? -10.029 -5.170 16.897 1.00 88.44 92 CYS A O 1
ATOM 658 N N . SER A 1 93 ? -10.734 -3.047 17.100 1.00 88.81 93 SER A N 1
ATOM 659 C CA . SER A 1 93 ? -11.109 -3.146 18.519 1.00 88.81 93 SER A CA 1
ATOM 660 C C . SER A 1 93 ? -12.206 -4.183 18.797 1.00 88.81 93 SER A C 1
ATOM 662 O O . SER A 1 93 ? -12.231 -4.761 19.882 1.00 88.81 93 SER A O 1
ATOM 664 N N . LYS A 1 94 ? -13.088 -4.457 17.823 1.00 88.31 94 LYS A N 1
ATOM 665 C CA . LYS A 1 94 ? -14.151 -5.476 17.939 1.00 88.31 94 LYS A CA 1
ATOM 666 C C . LYS A 1 94 ? -13.618 -6.907 17.834 1.00 88.31 94 LYS A C 1
ATOM 668 O O . LYS A 1 94 ? -14.179 -7.808 18.440 1.00 88.31 94 LYS A O 1
ATOM 673 N N . CYS A 1 95 ? -12.519 -7.116 17.111 1.00 86.19 95 CYS A N 1
ATOM 674 C CA . CYS A 1 95 ? -11.925 -8.438 16.893 1.00 86.19 95 CYS A CA 1
ATOM 675 C C . CYS A 1 95 ? -10.696 -8.700 17.775 1.00 86.19 95 CYS A C 1
ATOM 677 O O . CYS A 1 95 ? -9.923 -9.604 17.472 1.00 86.19 95 CYS A O 1
ATOM 679 N N . LYS A 1 96 ? -10.499 -7.942 18.864 1.00 85.44 96 LYS A N 1
ATOM 680 C CA . LYS A 1 96 ? -9.338 -8.096 19.760 1.00 85.44 96 LYS A CA 1
ATOM 681 C C . LYS A 1 96 ? -9.229 -9.504 20.368 1.00 85.44 96 LYS A C 1
ATOM 683 O O . LYS A 1 96 ? -8.137 -10.054 20.412 1.00 85.44 96 LYS A O 1
ATOM 688 N N . GLU A 1 97 ? -10.358 -10.096 20.758 1.00 82.31 97 GLU A N 1
ATOM 689 C CA . GLU A 1 97 ? -10.448 -11.449 21.334 1.00 82.31 97 GLU A CA 1
ATOM 690 C C . GLU A 1 97 ? -10.063 -12.506 20.291 1.00 82.31 97 GLU A C 1
ATOM 692 O O . GLU A 1 97 ? -9.213 -13.364 20.517 1.00 82.31 97 GLU A O 1
ATOM 697 N N . PHE A 1 98 ? -10.621 -12.371 19.086 1.00 77.62 98 PHE A N 1
ATOM 698 C CA . PHE A 1 98 ? -10.335 -13.247 17.951 1.00 77.62 98 PHE A CA 1
ATOM 699 C C . PHE A 1 98 ? -8.877 -13.119 17.473 1.00 77.62 98 PHE A C 1
ATOM 701 O O . PHE A 1 98 ? -8.251 -14.106 17.088 1.00 77.62 98 PHE A O 1
ATOM 708 N N . ARG A 1 99 ? -8.298 -11.912 17.563 1.00 76.25 99 ARG A N 1
ATOM 709 C CA . ARG A 1 99 ? -6.871 -11.652 17.320 1.00 76.25 99 ARG A CA 1
ATOM 710 C C . ARG A 1 99 ? -5.984 -12.375 18.327 1.00 76.25 99 ARG A C 1
ATOM 712 O O . ARG A 1 99 ? -4.941 -12.872 17.928 1.00 76.25 99 ARG A O 1
ATOM 719 N N . SER A 1 100 ? -6.373 -12.447 19.596 1.00 74.62 100 SER A N 1
ATOM 720 C CA . SER A 1 100 ? -5.624 -13.189 20.617 1.00 74.62 100 SER A CA 1
ATOM 721 C C . SER A 1 100 ? -5.707 -14.702 20.400 1.00 74.62 100 SER A C 1
ATOM 723 O O . SER A 1 100 ? -4.702 -15.394 20.540 1.00 74.62 100 SER A O 1
ATOM 725 N N . TYR A 1 101 ? -6.869 -15.213 19.982 1.00 72.00 101 TYR A N 1
ATOM 726 C CA . TYR A 1 101 ? -7.049 -16.635 19.673 1.00 72.00 101 TYR A CA 1
ATOM 727 C C . TYR A 1 101 ? -6.201 -17.084 18.468 1.00 72.00 101 TYR A C 1
ATOM 729 O O . TYR A 1 101 ? -5.456 -18.056 18.565 1.00 72.00 101 TYR A O 1
ATOM 737 N N . LEU A 1 102 ? -6.224 -16.332 17.360 1.00 68.31 102 LEU A N 1
ATOM 738 C CA . LEU A 1 102 ? -5.405 -16.630 16.173 1.00 68.31 102 LEU A CA 1
ATOM 739 C C . LEU A 1 102 ? -3.941 -16.174 16.295 1.00 68.31 102 LEU A C 1
ATOM 741 O O . LEU A 1 102 ? -3.068 -16.691 15.601 1.00 68.31 102 LEU A O 1
ATOM 745 N N . GLY A 1 103 ? -3.650 -15.212 17.173 1.00 58.91 103 GLY A N 1
ATOM 746 C CA . GLY A 1 103 ? -2.313 -14.646 17.385 1.00 58.91 103 GLY A CA 1
ATOM 747 C C . GLY A 1 103 ? -1.300 -15.635 17.965 1.00 58.91 103 GLY A C 1
ATOM 748 O O . GLY A 1 103 ? -0.098 -15.403 17.849 1.00 58.91 103 GLY A O 1
ATOM 749 N N . ASN A 1 104 ? -1.770 -16.759 18.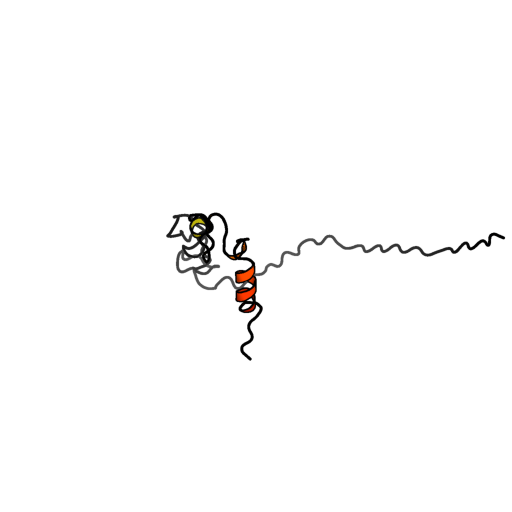514 1.00 54.59 104 ASN A N 1
ATOM 750 C CA . ASN A 1 104 ? -0.921 -17.866 18.959 1.00 54.59 104 ASN A CA 1
ATOM 751 C C . ASN A 1 104 ? -0.355 -18.714 17.802 1.00 54.59 104 ASN A C 1
ATOM 753 O O . ASN A 1 104 ? 0.602 -19.448 18.009 1.00 54.59 104 ASN A O 1
ATOM 757 N N . LEU A 1 105 ? -0.864 -18.582 16.570 1.00 54.50 105 LEU A N 1
ATOM 758 C CA . LEU A 1 105 ? -0.352 -19.312 15.396 1.00 54.50 105 LEU A CA 1
ATOM 759 C C . LEU A 1 105 ? 0.765 -18.567 14.644 1.00 54.50 105 LEU A C 1
ATOM 761 O O . LEU A 1 105 ? 1.215 -19.023 13.593 1.00 54.50 105 LEU A O 1
ATOM 765 N N . ASN A 1 106 ? 1.211 -17.403 15.134 1.00 52.84 106 ASN A N 1
ATOM 766 C CA . ASN A 1 106 ? 2.242 -16.616 14.447 1.00 52.84 106 ASN A CA 1
ATOM 767 C C . ASN A 1 106 ? 3.311 -16.010 15.369 1.00 52.84 106 ASN A C 1
ATOM 769 O O . ASN A 1 106 ? 3.958 -15.032 15.003 1.00 52.84 106 ASN A O 1
ATOM 773 N N . GLN A 1 107 ? 3.538 -16.603 16.544 1.00 53.34 107 GLN A N 1
ATOM 774 C CA . GLN A 1 107 ? 4.750 -16.354 17.328 1.00 53.34 107 GLN A CA 1
ATOM 775 C C . GLN A 1 107 ? 5.728 -17.525 17.156 1.00 53.34 107 GLN A C 1
ATOM 777 O O . GLN A 1 107 ? 5.804 -18.413 17.991 1.00 53.34 107 GLN A O 1
ATOM 782 N N . GLY A 1 108 ? 6.476 -17.495 16.046 1.00 43.62 108 GLY A N 1
ATOM 783 C CA . GLY A 1 108 ? 7.748 -18.212 15.886 1.00 43.62 108 GLY A CA 1
ATOM 784 C C . GLY A 1 108 ? 7.650 -19.689 15.497 1.00 43.62 108 GLY A C 1
ATOM 785 O O . GLY A 1 108 ? 7.453 -20.556 16.338 1.00 43.62 108 GLY A O 1
ATOM 786 N N . GLY A 1 109 ? 7.882 -20.000 14.221 1.00 50.25 109 GLY A N 1
ATOM 787 C CA . GLY A 1 109 ? 8.083 -21.383 13.795 1.00 50.25 109 GLY A CA 1
ATOM 788 C C . GLY A 1 109 ? 9.351 -22.015 14.381 1.00 50.25 109 GLY A C 1
ATOM 789 O O . GLY A 1 109 ? 10.351 -21.324 14.570 1.00 50.25 109 GLY A O 1
ATOM 790 N N . LYS A 1 110 ? 9.324 -23.342 14.562 1.00 40.34 110 LYS A N 1
ATOM 791 C CA . LYS A 1 110 ? 10.464 -24.246 14.343 1.00 40.34 110 LYS A CA 1
ATOM 792 C C . LYS A 1 110 ? 9.941 -25.583 13.813 1.00 40.34 110 LYS A C 1
ATOM 794 O O . LYS A 1 110 ? 9.251 -26.305 14.518 1.00 40.34 110 LYS A O 1
ATOM 799 N N . ALA A 1 111 ? 10.267 -25.884 12.559 1.00 41.53 111 ALA A N 1
ATOM 800 C CA . ALA A 1 111 ? 10.412 -27.258 12.110 1.00 41.53 111 ALA A CA 1
ATOM 801 C C . ALA A 1 111 ? 11.813 -27.704 12.545 1.00 41.53 111 ALA A C 1
ATOM 803 O O . ALA A 1 111 ? 12.799 -27.291 11.935 1.00 41.53 111 ALA A O 1
ATOM 804 N N . THR A 1 112 ? 11.889 -28.425 13.661 1.00 42.12 112 THR A N 1
ATOM 805 C CA . THR A 1 112 ? 12.957 -29.357 14.057 1.00 42.12 112 THR A CA 1
ATOM 806 C C . THR A 1 112 ? 12.578 -30.002 15.378 1.00 42.12 112 THR A C 1
ATOM 808 O O . THR A 1 112 ? 11.916 -29.325 16.194 1.00 42.12 112 THR A O 1
#

Radius of gyration: 29.04 Å; chains: 1; bounding box: 55×45×91 Å

pLDDT: mean 70.13, std 14.7, range [40.34, 90.12]

Foldseek 3Di:
DDDDDDDDDDDDPPPPPDDPPPPDPDPPPPVQPPFQAPPPRHTRDHVQQDQQDAAPVPRDGRHYVVPDVVVVPPAQAADPVPRRGNDYVVRDPVCVVVCVVCVVVPDDDDDD